Protein AF-G1CWB4-F1 (afdb_monomer_lite)

InterPro domains:
  IPR009069 Cysteine alpha-hairpin motif superfamily [SSF47072] (39-81)
  IPR010625 CHCH [PF06747] (40-72)
  IPR039870 Cytochrome oxidase assembly factor 4-like [PTHR13639] (19-81)

Organism: Tigriopus californicus (NCBI:txid6832)

Foldseek 3Di:
DDDPPDPPPPPPPDDDPPDDPDPVRVPDDPVLNVCVVLVLNVLVVLLVVCCVVPVDVVSSPVSVVVSVVSVVVSVVVVVVPVPPDDDPPPDDD

Sequence (93 aa):
MTDPHGRTTRRRASDQGQGAPDDDDQDLDLVERSLKASGCLELHYQVQACMVDHKDWRKCREPVQAFRECIQAHQNRKSSDPSTHGPISGATQ

Structure (mmCIF, N/CA/C/O backbone):
data_AF-G1CWB4-F1
#
_entry.id   AF-G1CWB4-F1
#
loop_
_atom_site.group_PDB
_atom_site.id
_atom_site.type_symbol
_atom_site.label_atom_id
_atom_site.label_alt_id
_atom_site.label_comp_id
_atom_site.label_asym_id
_atom_site.label_entity_id
_atom_site.label_seq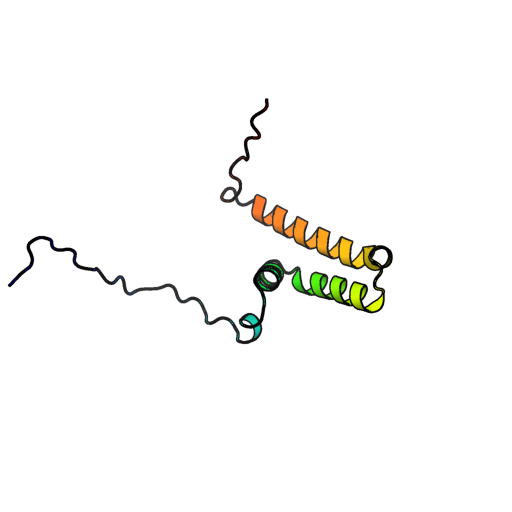_id
_atom_site.pdbx_PDB_ins_code
_atom_site.Cartn_x
_atom_site.Cartn_y
_atom_site.Cartn_z
_atom_site.occupancy
_atom_site.B_iso_or_equiv
_atom_site.auth_seq_id
_atom_site.auth_comp_id
_atom_site.auth_asym_id
_atom_site.auth_atom_id
_atom_site.pdbx_PDB_model_num
ATOM 1 N N . MET A 1 1 ? 10.005 -15.012 60.079 1.00 43.03 1 MET A N 1
ATOM 2 C CA . MET A 1 1 ? 10.928 -13.896 59.786 1.00 43.03 1 MET A CA 1
ATOM 3 C C . MET A 1 1 ? 10.278 -13.083 58.673 1.00 43.03 1 MET A C 1
ATOM 5 O O . MET A 1 1 ? 10.363 -13.481 57.522 1.00 43.03 1 MET A O 1
ATOM 9 N N . THR A 1 2 ? 9.475 -12.077 59.015 1.00 53.41 2 THR A N 1
ATOM 10 C CA . THR A 1 2 ? 8.610 -11.335 58.076 1.00 53.41 2 THR A CA 1
ATOM 11 C C . THR A 1 2 ? 9.146 -9.920 57.892 1.00 53.41 2 THR A C 1
ATOM 13 O O . THR A 1 2 ? 9.410 -9.242 58.881 1.00 53.41 2 THR A O 1
ATOM 16 N N . ASP A 1 3 ? 9.320 -9.504 56.640 1.00 52.16 3 ASP A N 1
ATOM 17 C CA . ASP A 1 3 ? 9.814 -8.180 56.252 1.00 52.16 3 ASP A CA 1
ATOM 18 C C . ASP A 1 3 ? 8.784 -7.070 56.586 1.00 52.16 3 ASP A C 1
ATOM 20 O O . ASP A 1 3 ? 7.600 -7.239 56.273 1.00 52.16 3 ASP A O 1
ATOM 24 N N . PRO A 1 4 ? 9.183 -5.955 57.234 1.00 67.12 4 PRO A N 1
ATOM 25 C CA . PRO A 1 4 ? 8.269 -4.907 57.702 1.00 67.12 4 PRO A CA 1
ATOM 26 C C . PRO A 1 4 ? 7.733 -3.970 56.603 1.00 67.12 4 PRO A C 1
ATOM 28 O O . PRO A 1 4 ? 6.875 -3.138 56.897 1.00 67.12 4 PRO A O 1
ATOM 31 N N . HIS A 1 5 ? 8.152 -4.110 55.339 1.00 60.97 5 HIS A N 1
ATOM 32 C CA . HIS A 1 5 ? 7.598 -3.357 54.208 1.00 60.97 5 HIS A CA 1
ATOM 33 C C . HIS A 1 5 ? 6.913 -4.286 53.204 1.00 60.97 5 HIS A C 1
ATOM 35 O O . HIS A 1 5 ? 7.311 -4.384 52.044 1.00 60.97 5 HIS A O 1
ATOM 41 N N . GLY A 1 6 ? 5.845 -4.949 53.657 1.00 58.16 6 GLY A N 1
ATOM 42 C CA . GLY A 1 6 ? 5.042 -5.911 52.899 1.00 58.16 6 GLY A CA 1
ATOM 43 C C . GLY A 1 6 ? 4.534 -5.420 51.537 1.00 58.16 6 GLY A C 1
ATOM 44 O O . GLY A 1 6 ? 3.363 -5.083 51.380 1.00 58.16 6 GLY A O 1
ATOM 45 N N . ARG A 1 7 ? 5.387 -5.478 50.511 1.00 60.72 7 ARG A N 1
ATOM 46 C CA . ARG A 1 7 ? 4.993 -5.431 49.104 1.00 60.72 7 ARG A CA 1
ATOM 47 C C . ARG A 1 7 ? 4.777 -6.862 48.631 1.00 60.72 7 ARG A C 1
ATOM 49 O O . ARG A 1 7 ? 5.604 -7.454 47.943 1.00 60.72 7 ARG A O 1
ATOM 56 N N . THR A 1 8 ? 3.643 -7.428 49.019 1.00 62.00 8 THR A N 1
ATOM 57 C CA . THR A 1 8 ? 3.126 -8.642 48.394 1.00 62.00 8 THR A CA 1
ATOM 58 C C . THR A 1 8 ? 2.817 -8.329 46.934 1.00 62.00 8 THR A C 1
ATOM 60 O O . THR A 1 8 ? 1.908 -7.567 46.605 1.00 62.00 8 THR A O 1
ATOM 63 N N . THR A 1 9 ? 3.590 -8.909 46.020 1.00 58.78 9 THR A N 1
ATOM 64 C CA . THR A 1 9 ? 3.224 -8.962 44.608 1.00 58.78 9 THR A CA 1
ATOM 65 C C . THR A 1 9 ? 1.979 -9.835 44.492 1.00 58.78 9 THR A C 1
ATOM 67 O O . THR A 1 9 ? 2.049 -11.061 44.419 1.00 58.78 9 THR A O 1
ATOM 70 N N . ARG A 1 10 ? 0.793 -9.215 44.493 1.00 59.06 10 ARG A N 1
ATOM 71 C CA . ARG A 1 10 ? -0.428 -9.901 44.069 1.00 59.06 10 ARG A CA 1
ATOM 72 C C . ARG A 1 10 ? -0.253 -10.195 42.580 1.00 59.06 10 ARG A C 1
ATOM 74 O O . ARG A 1 10 ? -0.579 -9.359 41.742 1.00 59.06 10 ARG A O 1
ATOM 81 N N . ARG A 1 11 ? 0.305 -11.366 42.246 1.00 58.34 11 ARG A N 1
ATOM 82 C CA . ARG A 1 11 ? 0.198 -11.948 40.905 1.00 58.34 11 ARG A CA 1
ATOM 83 C C . ARG A 1 11 ? -1.292 -12.022 40.596 1.00 58.34 11 ARG A C 1
ATOM 85 O O . ARG A 1 11 ? -1.989 -12.903 41.094 1.00 58.34 11 ARG A O 1
ATOM 92 N N . ARG A 1 12 ? -1.798 -11.065 39.823 1.00 55.00 12 ARG A N 1
ATOM 93 C CA . ARG A 1 12 ? -3.123 -11.160 39.222 1.00 55.00 12 ARG A CA 1
ATOM 94 C C . ARG A 1 12 ? -2.962 -12.080 38.016 1.00 55.00 12 ARG A C 1
ATOM 96 O O . ARG A 1 12 ? -2.764 -11.636 36.896 1.00 55.00 12 ARG A O 1
ATOM 103 N N . ALA A 1 13 ? -2.945 -13.378 38.300 1.00 55.09 13 ALA A N 1
ATOM 104 C CA . ALA A 1 13 ? -3.365 -14.370 37.333 1.00 55.09 13 ALA A CA 1
ATOM 105 C C . ALA A 1 13 ? -4.848 -14.098 37.068 1.00 55.09 13 ALA A C 1
ATOM 107 O O . ALA A 1 13 ? -5.647 -14.189 37.997 1.00 55.09 13 ALA A O 1
ATOM 108 N N . SER A 1 14 ? -5.151 -13.606 35.870 1.00 54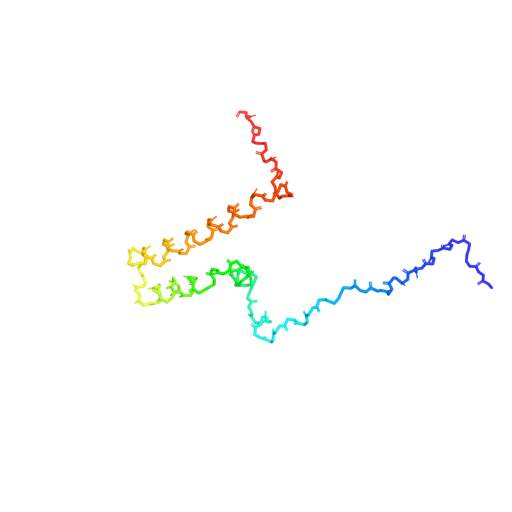.09 14 SER A N 1
ATOM 109 C CA . SER A 1 14 ? -6.369 -13.880 35.106 1.00 54.09 14 SER A CA 1
ATOM 110 C C . SER A 1 14 ? -6.428 -12.933 33.913 1.00 54.09 14 SER A C 1
ATOM 112 O O . SER A 1 14 ? -6.509 -11.719 34.089 1.00 54.09 14 SER A O 1
ATOM 114 N N . ASP A 1 15 ? -6.464 -13.557 32.739 1.00 56.28 15 ASP A N 1
ATOM 115 C CA . ASP A 1 15 ? -7.337 -13.159 31.639 1.00 56.28 15 ASP A CA 1
ATOM 116 C C . ASP A 1 15 ? -6.971 -11.877 30.886 1.00 56.28 15 ASP A C 1
ATOM 118 O O . ASP A 1 15 ? -7.556 -10.827 31.114 1.00 56.28 15 ASP A O 1
ATOM 122 N N . GLN A 1 16 ? -6.036 -11.992 29.940 1.00 51.50 16 GLN A N 1
ATOM 123 C CA . GLN A 1 16 ? -6.304 -11.574 28.560 1.00 51.50 16 GLN A CA 1
ATOM 124 C C . GLN A 1 16 ? -5.634 -12.598 27.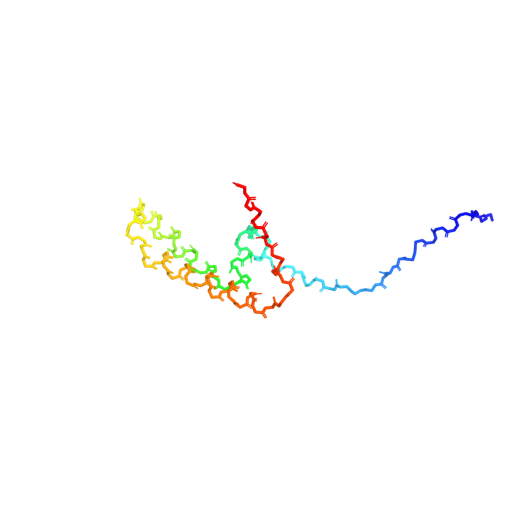647 1.00 51.50 16 GLN A C 1
ATOM 126 O O . GLN A 1 16 ? -4.417 -12.615 27.489 1.00 51.50 16 GLN A O 1
ATOM 131 N N . GLY A 1 17 ? -6.431 -13.518 27.109 1.00 54.16 17 GLY A N 1
ATOM 132 C CA . GLY A 1 17 ? -6.013 -14.327 25.977 1.00 54.16 17 GLY A CA 1
ATOM 133 C C . GLY A 1 17 ? -5.924 -13.429 24.751 1.00 54.16 17 GLY A C 1
ATOM 134 O O . GLY A 1 17 ? -6.921 -13.230 24.063 1.00 54.16 17 GLY A O 1
ATOM 135 N N . GLN A 1 18 ? -4.744 -12.881 24.469 1.00 52.72 18 GLN A N 1
ATOM 136 C CA . GLN A 1 18 ? -4.417 -12.548 23.091 1.00 52.72 18 GLN A CA 1
ATOM 137 C C . GLN A 1 18 ? -4.355 -13.876 22.333 1.00 52.72 18 GLN A C 1
ATOM 139 O O . GLN A 1 18 ? -3.494 -14.711 22.616 1.00 52.72 18 GLN A O 1
ATOM 144 N N . GLY A 1 19 ? -5.312 -14.089 21.424 1.00 55.41 19 GLY A N 1
ATOM 145 C CA . GLY A 1 19 ? -5.226 -15.164 20.444 1.00 55.41 19 GLY A CA 1
ATOM 146 C C . GLY A 1 19 ? -3.840 -15.125 19.818 1.00 55.41 19 GLY A C 1
ATOM 147 O O . GLY A 1 19 ? -3.348 -14.040 19.494 1.00 55.41 19 GLY A O 1
ATOM 148 N N . ALA A 1 20 ? -3.188 -16.286 19.750 1.00 58.72 20 ALA A N 1
ATOM 149 C CA . ALA A 1 20 ? -1.916 -16.396 19.061 1.00 58.72 20 ALA A CA 1
ATOM 150 C C . ALA A 1 20 ? -2.093 -15.747 17.678 1.00 58.72 20 ALA A C 1
ATOM 152 O O . ALA A 1 20 ? -3.097 -16.053 17.025 1.00 58.72 20 ALA A O 1
ATOM 153 N N . PRO A 1 21 ? -1.220 -14.802 17.278 1.00 60.91 21 PRO A N 1
ATOM 154 C CA . PRO A 1 21 ? -1.248 -14.310 15.912 1.00 60.91 21 PRO A CA 1
ATOM 155 C C . PRO A 1 21 ? -1.212 -15.533 15.001 1.00 60.91 21 PRO A C 1
ATOM 157 O O . PRO A 1 21 ? -0.476 -16.485 15.277 1.00 60.91 21 PRO A O 1
ATOM 160 N N . ASP A 1 22 ? -2.070 -15.533 13.985 1.00 65.81 22 ASP A N 1
ATOM 161 C CA . ASP A 1 22 ? -1.983 -16.539 12.938 1.00 65.81 22 ASP A CA 1
ATOM 162 C C . ASP A 1 22 ? -0.546 -16.522 12.389 1.00 65.81 22 ASP A C 1
ATOM 164 O O . ASP A 1 22 ? 0.103 -15.471 12.409 1.00 65.81 22 ASP A O 1
ATOM 168 N N . ASP A 1 23 ? -0.008 -17.671 11.984 1.00 68.94 23 ASP A N 1
ATOM 169 C CA . ASP A 1 23 ? 1.394 -17.757 11.553 1.00 68.94 23 ASP A CA 1
ATOM 170 C C . ASP A 1 23 ? 1.669 -16.767 10.399 1.00 68.94 23 ASP A C 1
ATOM 172 O O . ASP A 1 23 ? 2.704 -16.103 10.392 1.00 68.94 23 ASP A O 1
ATOM 176 N N . ASP A 1 24 ? 0.661 -16.529 9.544 1.00 69.25 24 ASP A N 1
ATOM 177 C CA . ASP A 1 24 ? 0.660 -15.524 8.470 1.00 69.25 24 ASP A CA 1
ATOM 178 C C . A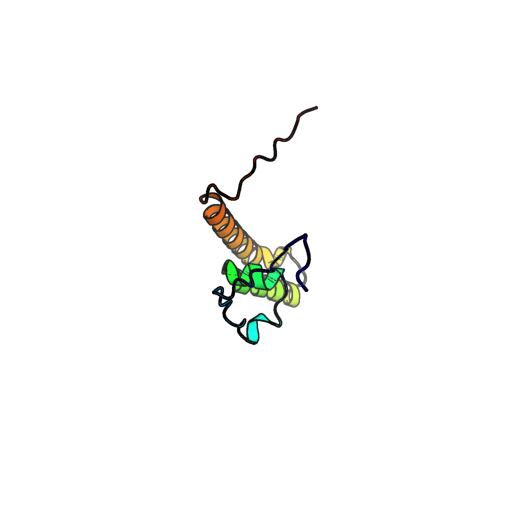SP A 1 24 ? 0.746 -14.056 8.959 1.00 69.25 24 ASP A C 1
ATOM 180 O O . ASP A 1 24 ? 1.116 -13.165 8.197 1.00 69.25 24 ASP A O 1
ATOM 184 N N . ASP A 1 25 ? 0.397 -13.745 10.213 1.00 75.81 25 ASP A N 1
ATOM 185 C CA . ASP A 1 25 ? 0.478 -12.387 10.784 1.00 75.81 25 ASP A CA 1
ATOM 186 C C . ASP A 1 25 ? 1.843 -12.060 11.411 1.00 75.81 25 ASP A C 1
ATOM 188 O O . ASP A 1 25 ? 2.125 -10.888 11.708 1.00 75.81 25 ASP A O 1
ATOM 192 N N . GLN A 1 26 ? 2.686 -13.073 11.640 1.00 80.06 26 GLN A N 1
ATOM 193 C CA . GLN A 1 26 ? 4.007 -12.881 12.244 1.00 80.06 26 GLN A CA 1
ATOM 194 C C . GLN A 1 26 ? 4.992 -12.205 11.283 1.00 80.06 26 GLN A C 1
ATOM 196 O O . GLN A 1 26 ? 5.817 -11.403 11.730 1.00 80.06 26 GLN A O 1
ATOM 201 N N . ASP A 1 27 ? 4.847 -12.460 9.982 1.00 86.88 27 ASP A N 1
ATOM 202 C CA . ASP A 1 27 ? 5.736 -11.937 8.939 1.00 86.88 27 ASP A CA 1
ATOM 203 C C . ASP A 1 27 ? 5.373 -10.520 8.475 1.00 86.88 27 ASP A C 1
ATOM 205 O O . ASP A 1 27 ? 6.202 -9.827 7.884 1.00 86.88 27 ASP A O 1
ATOM 209 N N . LEU A 1 28 ? 4.156 -10.057 8.774 1.00 91.25 28 LEU A N 1
ATOM 210 C CA . LEU A 1 28 ? 3.696 -8.732 8.367 1.00 91.25 28 LEU A CA 1
ATOM 211 C C . LEU A 1 28 ? 4.421 -7.628 9.137 1.00 91.25 28 LEU A C 1
ATOM 213 O O . LEU A 1 28 ? 4.622 -7.705 10.355 1.00 91.25 28 LEU A O 1
ATOM 217 N N . ASP A 1 29 ? 4.752 -6.531 8.462 1.00 93.38 29 ASP A N 1
ATOM 218 C CA . ASP A 1 29 ? 5.288 -5.360 9.150 1.00 93.38 29 ASP A CA 1
ATOM 219 C C . ASP A 1 29 ? 4.192 -4.572 9.916 1.00 93.38 29 ASP A C 1
ATOM 221 O O . ASP A 1 29 ? 3.006 -4.916 9.946 1.00 93.38 29 ASP A O 1
ATOM 225 N N . LEU A 1 30 ? 4.579 -3.512 10.638 1.00 93.38 30 LEU A N 1
ATOM 226 C CA . LEU A 1 30 ? 3.622 -2.685 11.393 1.00 93.38 30 LEU A CA 1
ATOM 227 C C . LEU A 1 30 ? 2.579 -1.996 10.496 1.00 93.38 30 LEU A C 1
ATOM 229 O O . LEU A 1 30 ? 1.430 -1.827 10.913 1.00 93.38 30 LEU A O 1
ATOM 233 N N . VAL A 1 31 ? 2.975 -1.579 9.296 1.00 93.75 31 VAL A N 1
ATOM 234 C CA . VAL A 1 31 ? 2.103 -0.937 8.313 1.00 93.75 31 VAL A CA 1
ATOM 235 C C . VAL A 1 31 ? 1.155 -1.973 7.725 1.00 93.75 31 VAL A C 1
ATOM 237 O O . VAL A 1 31 ? -0.052 -1.746 7.739 1.00 93.75 31 VAL A O 1
ATOM 240 N N . GLU A 1 32 ? 1.659 -3.125 7.297 1.00 94.94 32 GLU A N 1
ATOM 241 C CA . GLU A 1 32 ? 0.852 -4.209 6.738 1.00 94.94 32 GLU A CA 1
ATOM 242 C C . GLU A 1 32 ? -0.177 -4.731 7.741 1.00 94.94 32 GLU A C 1
ATOM 244 O O . G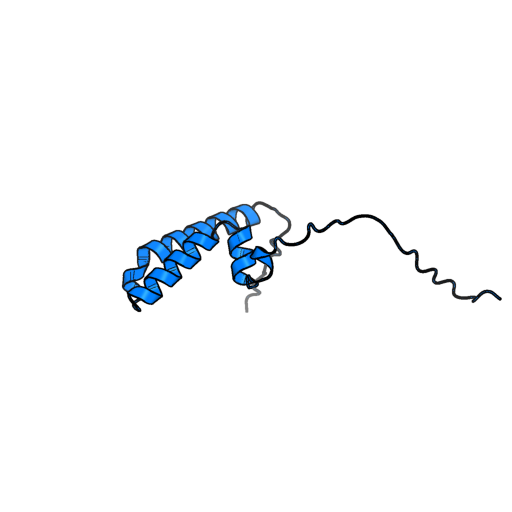LU A 1 32 ? -1.352 -4.846 7.396 1.00 94.94 32 GLU A O 1
ATOM 249 N N . ARG A 1 33 ? 0.195 -4.920 9.016 1.00 94.56 33 ARG A N 1
ATOM 250 C CA . ARG A 1 33 ? -0.771 -5.273 10.074 1.00 94.56 33 ARG A CA 1
ATOM 251 C C . ARG A 1 33 ? -1.872 -4.225 10.242 1.00 94.56 33 ARG A C 1
ATOM 253 O O . ARG A 1 33 ? -3.044 -4.570 10.381 1.00 94.56 33 ARG A O 1
ATOM 260 N N . SER A 1 34 ? -1.521 -2.939 10.210 1.00 92.50 34 SER A N 1
ATOM 261 C CA . SER A 1 34 ? -2.495 -1.838 10.290 1.00 92.50 34 SER A CA 1
ATOM 262 C C . SER A 1 34 ? -3.422 -1.803 9.067 1.00 92.50 34 SER A C 1
ATOM 264 O O . SER A 1 34 ? -4.634 -1.584 9.176 1.00 92.50 34 SER A O 1
ATOM 266 N N . LEU A 1 35 ? -2.876 -2.073 7.883 1.00 95.50 35 LEU A N 1
ATOM 267 C CA . LEU A 1 35 ? -3.636 -2.152 6.640 1.00 95.50 35 LEU A CA 1
ATOM 268 C C . LEU A 1 35 ? -4.540 -3.390 6.596 1.00 95.50 35 LEU A C 1
ATOM 270 O O . LEU A 1 35 ? -5.673 -3.285 6.124 1.00 95.50 35 LEU A O 1
ATOM 274 N N . LYS A 1 36 ? -4.099 -4.524 7.155 1.00 94.56 36 LYS A N 1
ATOM 275 C CA . LYS A 1 36 ? -4.914 -5.735 7.332 1.00 94.56 36 LYS A CA 1
ATOM 276 C C . LYS A 1 36 ? -6.089 -5.456 8.263 1.00 94.56 36 LYS A C 1
ATOM 278 O O . LYS A 1 36 ? -7.233 -5.691 7.888 1.00 94.56 36 LYS A O 1
ATOM 283 N N . ALA A 1 37 ? -5.826 -4.846 9.421 1.00 91.81 37 ALA A N 1
ATOM 284 C CA . ALA A 1 37 ? -6.855 -4.472 10.392 1.00 91.81 37 ALA A CA 1
ATOM 285 C C . ALA A 1 37 ? -7.876 -3.456 9.842 1.00 91.81 37 ALA A C 1
ATOM 287 O O . ALA A 1 37 ? -9.047 -3.492 10.214 1.00 91.81 37 ALA A O 1
ATOM 288 N N . SER A 1 38 ? -7.454 -2.557 8.947 1.00 94.31 38 SER A N 1
ATOM 289 C CA . SER A 1 38 ? -8.341 -1.574 8.304 1.00 94.31 38 SER A CA 1
ATOM 290 C C . SER A 1 38 ? -9.054 -2.086 7.046 1.00 94.31 38 SER A C 1
ATOM 292 O O . SER A 1 38 ? -9.954 -1.403 6.552 1.00 94.31 38 SER A O 1
ATOM 294 N N . GLY A 1 39 ? -8.686 -3.270 6.540 1.00 96.00 39 GLY A N 1
ATOM 295 C CA . GLY A 1 39 ? -9.220 -3.846 5.301 1.00 96.00 39 GLY A CA 1
ATOM 296 C C . GLY A 1 39 ? -8.663 -3.218 4.017 1.00 96.00 39 GLY A C 1
ATOM 297 O O . GLY A 1 39 ? -9.218 -3.436 2.945 1.00 96.00 39 GLY A O 1
ATOM 298 N N . CYS A 1 40 ? -7.583 -2.438 4.104 1.00 97.69 40 CYS A N 1
ATOM 299 C CA . CYS A 1 40 ? -6.985 -1.731 2.966 1.00 97.69 40 CYS A CA 1
ATOM 300 C C . CYS A 1 40 ? -5.721 -2.415 2.406 1.00 97.69 40 CYS A C 1
ATOM 302 O O . CYS A 1 40 ? -5.098 -1.870 1.495 1.00 97.69 40 CYS A O 1
ATOM 304 N N . LEU A 1 41 ? -5.331 -3.583 2.935 1.00 96.75 41 LEU A N 1
ATOM 305 C CA . LEU A 1 41 ? -4.095 -4.282 2.553 1.00 96.75 41 LEU A CA 1
ATOM 306 C C . LEU A 1 41 ? -4.068 -4.709 1.076 1.00 96.75 41 LEU A C 1
ATOM 308 O O . LEU A 1 41 ? -3.073 -4.500 0.396 1.00 96.75 41 LEU A O 1
ATOM 312 N N . GLU A 1 42 ? -5.174 -5.216 0.538 1.00 97.00 42 GLU A N 1
ATOM 313 C CA . GLU A 1 42 ? -5.232 -5.633 -0.872 1.00 97.00 42 GLU A CA 1
ATOM 314 C C . GLU A 1 42 ? -4.987 -4.456 -1.834 1.00 97.00 42 GLU A C 1
ATOM 316 O O . GLU A 1 42 ? -4.233 -4.547 -2.800 1.00 97.00 42 GLU A O 1
ATOM 321 N N . LEU A 1 43 ? -5.577 -3.296 -1.532 1.00 97.94 43 LEU A N 1
ATOM 322 C CA . LEU A 1 43 ? -5.377 -2.074 -2.314 1.00 97.94 43 LEU A CA 1
ATOM 323 C C . LEU A 1 43 ? -3.930 -1.570 -2.224 1.00 97.94 43 LEU A C 1
ATOM 325 O O . LEU A 1 43 ? -3.417 -0.999 -3.184 1.00 97.94 43 LEU A O 1
ATOM 329 N N . HIS A 1 44 ? -3.255 -1.806 -1.097 1.00 97.69 44 HIS A N 1
ATOM 330 C CA . HIS A 1 44 ? -1.831 -1.522 -0.962 1.00 97.69 44 HIS A CA 1
ATOM 331 C C . HIS A 1 44 ? -0.993 -2.374 -1.922 1.00 97.69 44 HIS A C 1
ATOM 333 O O . HIS A 1 44 ? -0.166 -1.821 -2.651 1.00 97.69 44 HIS A O 1
ATOM 339 N N . TYR A 1 45 ? -1.251 -3.683 -1.993 1.00 97.44 45 TYR A N 1
ATOM 340 C CA . TYR A 1 45 ? -0.550 -4.568 -2.926 1.00 97.44 45 TYR A CA 1
ATOM 341 C C . TYR A 1 45 ? -0.845 -4.235 -4.391 1.00 97.44 45 TYR A C 1
ATOM 343 O O . TYR A 1 45 ? 0.071 -4.257 -5.210 1.00 97.44 45 TYR A O 1
ATOM 351 N N . GLN A 1 46 ? -2.062 -3.806 -4.732 1.00 97.88 46 GLN A N 1
ATOM 352 C CA . GLN A 1 46 ? -2.368 -3.321 -6.085 1.00 97.88 46 GLN A CA 1
ATOM 353 C C . GLN A 1 46 ? -1.554 -2.077 -6.469 1.00 97.88 46 GLN A C 1
ATOM 355 O O . GLN A 1 46 ? -1.072 -1.965 -7.600 1.00 97.88 46 GLN A O 1
ATOM 360 N N . VAL A 1 47 ? -1.355 -1.144 -5.532 1.00 97.75 47 VAL A N 1
ATOM 361 C CA . VAL A 1 47 ? -0.476 0.013 -5.761 1.00 97.75 47 VAL A CA 1
ATOM 362 C C . VAL A 1 47 ? 0.966 -0.445 -5.972 1.00 97.75 47 VAL A C 1
ATOM 364 O O . VAL A 1 47 ? 1.612 0.024 -6.911 1.00 97.75 47 VAL A O 1
ATOM 367 N N . GLN A 1 48 ? 1.470 -1.365 -5.143 1.00 97.75 48 GLN A N 1
ATOM 368 C CA . GLN A 1 48 ? 2.820 -1.910 -5.298 1.00 97.75 48 GLN A CA 1
ATOM 369 C C . GLN A 1 48 ? 3.001 -2.601 -6.657 1.00 97.75 48 GLN A C 1
ATOM 371 O O . GLN A 1 48 ? 3.954 -2.281 -7.366 1.00 97.75 48 GLN A O 1
ATOM 376 N N . ALA A 1 49 ? 2.068 -3.473 -7.051 1.00 97.62 49 ALA A N 1
ATOM 377 C CA . ALA A 1 49 ? 2.085 -4.171 -8.336 1.00 97.62 49 ALA A CA 1
ATOM 378 C C . ALA A 1 49 ? 2.138 -3.179 -9.507 1.00 97.62 49 ALA A C 1
ATOM 380 O O . ALA A 1 49 ? 3.033 -3.250 -10.348 1.00 97.62 49 ALA A O 1
ATOM 381 N N . CYS A 1 50 ? 1.279 -2.155 -9.490 1.00 98.06 50 CYS A N 1
ATOM 382 C CA . CYS A 1 50 ? 1.297 -1.108 -10.508 1.00 98.06 50 CYS A CA 1
ATOM 383 C C . CYS A 1 50 ? 2.649 -0.374 -10.586 1.00 98.06 50 CYS A C 1
ATOM 385 O O . CYS A 1 50 ? 3.153 -0.088 -11.676 1.00 98.06 50 CYS A O 1
ATOM 387 N N . MET A 1 51 ? 3.267 -0.071 -9.440 1.00 97.31 51 MET A N 1
ATOM 388 C CA . MET A 1 51 ? 4.579 0.584 -9.402 1.00 97.31 51 MET A CA 1
ATOM 389 C C . MET A 1 51 ? 5.703 -0.337 -9.887 1.00 97.31 51 MET A C 1
ATOM 391 O O . MET A 1 51 ? 6.641 0.146 -10.523 1.00 97.31 51 MET A O 1
ATOM 395 N N . VAL A 1 52 ? 5.622 -1.643 -9.625 1.00 97.50 52 VAL A N 1
ATOM 396 C CA . VAL A 1 52 ? 6.579 -2.637 -10.134 1.00 97.50 52 VAL A CA 1
ATOM 397 C C . VAL A 1 52 ? 6.509 -2.713 -11.658 1.00 97.50 52 VAL A C 1
ATOM 399 O O . VAL A 1 52 ? 7.560 -2.617 -12.304 1.00 97.50 52 VAL A O 1
ATOM 402 N N . ASP A 1 53 ? 5.292 -2.793 -12.201 1.00 97.38 53 ASP A N 1
ATOM 403 C CA . ASP A 1 53 ? 5.017 -2.956 -13.630 1.00 97.38 53 ASP A CA 1
ATOM 404 C C . ASP A 1 53 ? 5.346 -1.699 -14.436 1.00 97.38 53 ASP A C 1
ATOM 406 O O . ASP A 1 53 ? 6.011 -1.751 -15.473 1.00 97.38 53 ASP A O 1
ATOM 410 N N . HIS A 1 54 ? 4.878 -0.541 -13.968 1.00 96.19 54 HIS A N 1
ATOM 411 C CA . HIS A 1 54 ? 4.964 0.697 -14.735 1.00 96.19 54 HIS A CA 1
ATOM 412 C C . HIS A 1 54 ? 6.120 1.599 -14.328 1.00 96.19 54 HIS A C 1
ATOM 414 O O . HIS A 1 54 ? 6.579 2.382 -15.162 1.00 96.19 54 HIS A O 1
ATOM 420 N N . LYS A 1 55 ? 6.557 1.537 -13.063 1.00 94.94 55 LYS A N 1
ATOM 421 C CA . LYS A 1 55 ? 7.569 2.435 -12.474 1.00 94.94 55 LYS A CA 1
ATOM 422 C C . LYS A 1 55 ? 7.269 3.924 -12.701 1.00 94.94 55 LYS A C 1
ATOM 424 O O . LYS A 1 55 ? 8.167 4.761 -12.701 1.00 94.94 55 LYS A O 1
ATOM 429 N N . ASP A 1 56 ? 5.995 4.252 -12.904 1.00 93.62 56 ASP A N 1
ATOM 430 C CA . ASP A 1 56 ? 5.501 5.596 -13.177 1.00 93.62 56 ASP A CA 1
ATOM 431 C C . ASP A 1 56 ? 4.200 5.809 -12.407 1.00 93.62 56 ASP A C 1
ATOM 433 O O . ASP A 1 56 ? 3.137 5.308 -12.779 1.00 93.62 56 ASP A O 1
ATOM 437 N N . TRP A 1 57 ? 4.282 6.593 -11.335 1.00 91.44 57 TRP A N 1
ATOM 438 C CA . TRP A 1 57 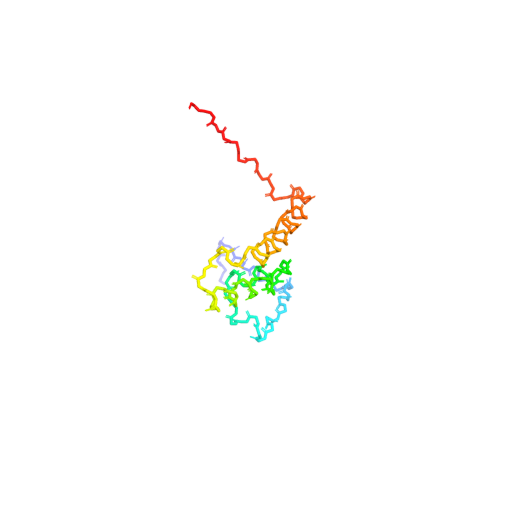? 3.152 6.855 -10.450 1.00 91.44 57 TRP A CA 1
ATOM 439 C C . TRP A 1 57 ? 1.966 7.512 -11.168 1.00 91.44 57 TRP A C 1
ATOM 441 O O . TRP A 1 57 ? 0.824 7.331 -10.744 1.00 91.44 57 TRP A O 1
ATOM 451 N N . ARG A 1 58 ? 2.199 8.222 -12.287 1.00 96.12 58 ARG A N 1
ATOM 452 C CA . ARG A 1 58 ? 1.124 8.831 -13.090 1.00 96.12 58 ARG A CA 1
ATOM 453 C C . ARG A 1 58 ? 0.216 7.779 -13.727 1.00 96.12 58 ARG A C 1
ATOM 455 O O . ARG A 1 58 ? -0.964 8.054 -13.930 1.00 96.12 58 ARG A O 1
ATOM 462 N N . LYS A 1 59 ? 0.742 6.583 -14.014 1.00 96.50 59 LYS A N 1
ATOM 463 C CA . LYS A 1 59 ? -0.032 5.444 -14.537 1.00 96.50 59 LYS A CA 1
ATOM 464 C C . LYS A 1 59 ? -0.791 4.694 -13.441 1.00 96.50 59 LYS A C 1
ATOM 466 O O . LYS A 1 59 ? -1.773 4.030 -13.737 1.00 96.50 59 LYS A O 1
ATOM 471 N N . CYS A 1 60 ? -0.406 4.878 -12.180 1.00 97.69 60 CYS A N 1
ATOM 472 C CA . CYS A 1 60 ? -1.010 4.218 -11.022 1.00 97.69 60 CYS A CA 1
ATOM 473 C C . CYS A 1 60 ? -2.091 5.048 -10.326 1.00 97.69 60 CYS A C 1
ATOM 475 O O . CYS A 1 60 ? -2.399 4.810 -9.161 1.00 97.69 60 CYS A O 1
ATOM 477 N N . ARG A 1 61 ? -2.681 6.034 -11.014 1.00 97.31 61 ARG A N 1
ATOM 478 C CA . ARG A 1 61 ? -3.662 6.944 -10.404 1.00 97.31 61 ARG A CA 1
ATOM 479 C C . ARG A 1 61 ? -4.886 6.215 -9.851 1.00 97.31 61 ARG A C 1
ATOM 481 O O . ARG A 1 61 ? -5.359 6.577 -8.781 1.00 97.31 61 ARG A O 1
ATOM 488 N N . GLU A 1 62 ? -5.382 5.213 -10.568 1.00 97.38 62 GLU A N 1
ATOM 489 C CA . GLU A 1 62 ? -6.562 4.440 -10.172 1.00 97.38 62 GLU A CA 1
ATOM 490 C C . GLU A 1 62 ? -6.343 3.634 -8.876 1.00 97.38 62 GLU A C 1
ATOM 492 O O . GLU A 1 62 ? -7.036 3.929 -7.898 1.00 97.38 62 GLU A O 1
ATOM 497 N N . PRO A 1 63 ? -5.354 2.716 -8.780 1.00 97.44 63 PRO A N 1
ATOM 498 C CA . PRO A 1 63 ? -5.127 1.966 -7.543 1.00 97.44 63 PRO A CA 1
ATOM 499 C C . PRO A 1 63 ? -4.744 2.879 -6.368 1.00 97.44 63 PRO A C 1
ATOM 501 O O . PRO A 1 63 ? -5.173 2.650 -5.238 1.00 97.44 63 PRO A O 1
ATOM 504 N N . VAL A 1 64 ? -4.001 3.968 -6.617 1.00 97.06 64 VAL A N 1
ATOM 505 C CA . VAL A 1 64 ? -3.643 4.943 -5.570 1.00 97.06 64 VAL A CA 1
ATOM 506 C C . VAL A 1 64 ? -4.875 5.683 -5.038 1.00 97.06 64 VAL A C 1
ATOM 508 O O . VAL A 1 64 ? -4.982 5.903 -3.830 1.00 97.06 64 VAL A O 1
ATOM 511 N N . GLN A 1 65 ? -5.813 6.066 -5.908 1.00 98.25 65 GLN A N 1
ATOM 512 C CA . GLN A 1 65 ? -7.046 6.730 -5.490 1.00 98.25 65 GLN A CA 1
ATOM 513 C C . GLN A 1 65 ? -7.924 5.788 -4.658 1.00 98.25 65 GLN A C 1
ATOM 515 O O . GLN A 1 65 ? -8.367 6.186 -3.581 1.00 98.25 65 GLN A O 1
ATOM 520 N N . ALA A 1 66 ? -8.111 4.544 -5.106 1.00 97.81 66 ALA A N 1
ATOM 521 C CA . ALA A 1 66 ? -8.886 3.544 -4.373 1.00 97.81 66 ALA A CA 1
ATOM 522 C C . ALA A 1 66 ? -8.288 3.271 -2.981 1.00 97.81 66 ALA A C 1
ATOM 524 O O . ALA A 1 66 ? -8.999 3.265 -1.973 1.00 97.81 66 ALA A O 1
ATOM 525 N N . PHE A 1 67 ? -6.960 3.136 -2.897 1.00 98.00 67 PHE A N 1
ATOM 526 C CA . PHE A 1 67 ? -6.262 2.976 -1.623 1.00 98.00 67 PHE A CA 1
ATOM 527 C C . PHE A 1 67 ? -6.488 4.166 -0.679 1.00 98.00 67 PHE A C 1
ATOM 529 O O . PHE A 1 67 ? -6.787 3.985 0.506 1.00 98.00 67 PHE A O 1
ATOM 536 N N . ARG A 1 68 ? -6.409 5.396 -1.205 1.00 97.44 68 ARG A N 1
ATOM 537 C CA . ARG A 1 68 ? -6.655 6.619 -0.431 1.00 97.44 68 ARG A CA 1
ATOM 538 C C . ARG A 1 68 ? -8.077 6.669 0.125 1.00 97.44 68 ARG A C 1
ATOM 540 O O . ARG A 1 68 ? -8.256 7.002 1.295 1.00 97.44 68 ARG A O 1
ATOM 547 N N . GLU A 1 69 ? -9.070 6.339 -0.694 1.00 97.88 69 GLU A N 1
ATOM 548 C CA . GLU A 1 69 ? -10.479 6.313 -0.291 1.00 97.88 69 GLU A CA 1
ATOM 549 C C . GLU A 1 69 ? -10.734 5.283 0.814 1.00 97.88 69 GLU A C 1
ATOM 551 O O . GLU A 1 69 ? -11.409 5.596 1.796 1.00 97.88 69 GLU A O 1
ATOM 556 N N . CYS A 1 70 ? -10.125 4.096 0.722 1.00 97.75 70 CYS A N 1
ATOM 557 C CA . CYS A 1 70 ? -10.219 3.076 1.768 1.00 97.75 70 CYS A CA 1
ATOM 558 C C . CYS A 1 70 ? -9.695 3.586 3.118 1.00 97.75 70 CYS A C 1
ATOM 560 O O . CYS A 1 70 ? -10.385 3.498 4.141 1.00 97.75 70 CYS A O 1
ATOM 562 N N . ILE A 1 71 ? -8.498 4.180 3.115 1.00 95.94 71 ILE A N 1
ATOM 563 C CA . ILE A 1 71 ? -7.871 4.723 4.323 1.00 95.94 71 ILE A CA 1
ATOM 564 C C . ILE A 1 71 ? -8.717 5.850 4.923 1.00 95.94 71 ILE A C 1
ATOM 566 O O . ILE A 1 71 ? -8.917 5.880 6.138 1.00 95.94 71 ILE A O 1
ATOM 570 N N . GLN A 1 72 ? -9.226 6.765 4.095 1.00 96.25 72 GLN A N 1
ATOM 571 C CA . GLN A 1 72 ? -10.093 7.852 4.556 1.00 96.25 72 GLN A CA 1
ATOM 572 C C . GLN A 1 72 ? -11.372 7.301 5.183 1.00 96.25 72 GLN A C 1
ATOM 574 O O . GLN A 1 72 ? -11.705 7.659 6.307 1.00 96.25 72 GLN A O 1
ATOM 579 N N . ALA A 1 73 ? -12.039 6.351 4.526 1.00 94.75 73 ALA A N 1
ATOM 580 C CA . ALA A 1 73 ? -13.232 5.722 5.077 1.00 94.75 73 ALA A CA 1
ATOM 581 C C . ALA A 1 73 ? -12.956 5.061 6.442 1.00 94.75 73 ALA A C 1
ATOM 583 O O . ALA A 1 73 ? -13.772 5.172 7.358 1.00 94.75 73 ALA A O 1
ATOM 584 N N . HIS A 1 74 ? -11.798 4.416 6.613 1.00 93.38 74 HIS A N 1
ATOM 585 C CA . HIS A 1 74 ? -11.384 3.854 7.900 1.00 93.38 74 HIS A CA 1
ATOM 586 C C . HIS A 1 74 ? -11.116 4.932 8.964 1.00 93.38 74 HIS A C 1
ATOM 588 O O . HIS A 1 74 ? -11.579 4.798 10.098 1.00 93.38 74 HIS A O 1
ATOM 594 N N . GLN A 1 75 ? -10.426 6.022 8.612 1.00 91.31 75 GLN A N 1
ATOM 595 C CA . GLN A 1 75 ? -10.185 7.142 9.529 1.00 91.31 75 GLN A CA 1
ATOM 596 C C . GLN A 1 75 ? -11.493 7.801 9.973 1.00 91.31 75 GLN A C 1
ATOM 598 O O . GLN A 1 75 ? -11.673 8.040 11.164 1.00 91.31 75 GLN A O 1
ATOM 603 N N . ASN A 1 76 ? -12.439 8.010 9.055 1.00 90.75 76 ASN A N 1
ATOM 604 C CA . ASN A 1 76 ? -13.748 8.575 9.371 1.00 90.75 76 ASN A CA 1
ATOM 605 C C . ASN A 1 76 ? -14.529 7.690 10.358 1.00 90.75 76 ASN A C 1
ATOM 607 O O . ASN A 1 76 ? -15.074 8.203 11.335 1.00 90.75 76 ASN A O 1
ATOM 611 N N . ARG A 1 77 ? -14.516 6.362 10.166 1.00 85.25 77 ARG A N 1
ATOM 612 C CA . ARG A 1 77 ? -15.113 5.402 11.118 1.00 85.25 77 ARG A CA 1
ATOM 613 C C . ARG A 1 77 ? -14.445 5.449 12.495 1.00 85.25 77 ARG A C 1
ATOM 615 O O . ARG A 1 77 ? -15.126 5.347 13.508 1.00 85.25 77 ARG A O 1
ATOM 622 N N . LYS A 1 78 ? -13.122 5.630 12.544 1.00 80.75 78 LYS A N 1
ATOM 623 C CA . LYS A 1 78 ? -12.377 5.754 13.805 1.00 80.75 78 LYS A CA 1
ATOM 624 C C . LYS A 1 78 ? -12.604 7.105 14.492 1.00 80.75 78 LYS A C 1
ATOM 626 O O . LYS A 1 78 ? -12.588 7.167 15.712 1.00 80.75 78 LYS A O 1
ATOM 631 N N . SER A 1 79 ? -12.860 8.164 13.724 1.00 69.56 79 SER A N 1
ATOM 632 C CA . SER A 1 79 ? -13.117 9.512 14.246 1.00 69.56 79 SER A CA 1
ATOM 633 C C . SER A 1 79 ? -14.511 9.709 14.843 1.00 69.56 79 SER A C 1
ATOM 635 O O . SER A 1 79 ? -14.699 10.603 15.664 1.00 69.56 79 SER A O 1
ATOM 637 N N . SER A 1 80 ? -15.487 8.865 14.478 1.00 60.28 80 SER A N 1
ATOM 638 C CA . SER A 1 80 ? -16.796 8.838 15.145 1.00 60.28 80 SER A CA 1
ATOM 639 C C . SER A 1 80 ? -16.767 8.154 16.517 1.00 60.28 80 SER A C 1
ATOM 641 O O . SER A 1 80 ? -17.769 8.199 17.225 1.00 60.28 80 SER A O 1
ATOM 643 N N . ASP A 1 81 ? -15.644 7.534 16.899 1.00 52.47 81 ASP A N 1
ATOM 644 C CA . ASP A 1 81 ? -15.373 7.160 18.287 1.00 52.47 81 ASP A CA 1
ATOM 645 C C . ASP A 1 81 ? -14.777 8.387 19.008 1.00 52.47 81 ASP A C 1
ATOM 647 O O . ASP A 1 81 ? -13.650 8.799 18.696 1.00 52.47 81 ASP A O 1
ATOM 651 N N . PRO A 1 82 ? -15.501 9.001 19.965 1.00 55.34 82 PRO A N 1
ATOM 652 C CA . PRO A 1 82 ? -15.072 10.230 20.634 1.00 55.34 82 PRO A CA 1
ATOM 653 C C . PRO A 1 82 ? -13.790 10.072 21.474 1.00 55.34 82 PRO A C 1
ATOM 655 O O . PRO A 1 82 ? -13.311 11.055 22.036 1.00 55.34 82 PRO A O 1
ATOM 658 N N . SER A 1 83 ? -13.200 8.875 21.558 1.00 56.25 83 SER A N 1
ATOM 659 C CA . SER A 1 83 ? -12.047 8.596 22.419 1.00 56.25 83 SER A CA 1
ATOM 660 C C . SER A 1 83 ? -10.667 8.869 21.790 1.00 56.25 83 SER A C 1
ATOM 662 O O . SER A 1 83 ? -9.676 8.806 22.513 1.00 56.25 83 SER A O 1
ATOM 664 N N . THR A 1 84 ? -10.544 9.166 20.482 1.00 56.81 84 THR A N 1
ATOM 665 C CA . THR A 1 84 ? -9.214 9.277 19.809 1.00 56.81 84 THR A CA 1
ATOM 666 C C . THR A 1 84 ? -8.849 10.681 19.291 1.00 56.81 84 THR A C 1
ATOM 668 O O . THR A 1 84 ? -7.748 10.884 18.783 1.00 56.81 84 THR A O 1
ATOM 671 N N . HIS A 1 85 ? -9.698 11.696 19.467 1.00 56.19 85 HIS A N 1
ATOM 672 C CA . HIS A 1 85 ? -9.381 13.070 19.051 1.00 56.19 85 HIS A CA 1
ATOM 673 C C . HIS A 1 85 ? -9.135 13.987 20.250 1.00 56.19 85 HIS A C 1
ATOM 675 O O . HIS A 1 85 ? -10.023 14.697 20.710 1.00 56.19 85 HIS A O 1
ATOM 681 N N . GLY A 1 86 ? -7.893 14.012 20.738 1.00 48.94 86 GLY A N 1
ATOM 682 C CA . GLY A 1 86 ? -7.411 15.185 21.464 1.00 48.94 86 GLY A CA 1
ATOM 683 C C . GLY A 1 86 ? -7.295 16.364 20.485 1.00 48.94 86 GLY A C 1
ATOM 684 O O . GLY A 1 86 ? -6.797 16.163 19.372 1.00 48.94 86 GLY A O 1
ATOM 685 N N . PRO A 1 87 ? -7.745 17.581 20.836 1.00 56.03 87 PRO A N 1
ATOM 686 C CA . PRO A 1 87 ? -7.549 18.735 19.976 1.00 56.03 87 PRO A CA 1
ATOM 687 C C . PRO A 1 87 ? -6.051 19.046 19.923 1.00 56.03 87 PRO A C 1
ATOM 689 O O . PRO A 1 87 ? -5.445 19.426 20.924 1.00 56.03 87 PRO A O 1
ATOM 692 N N . ILE A 1 88 ? -5.442 18.919 18.745 1.00 57.19 88 ILE A N 1
ATOM 693 C CA . ILE A 1 88 ? -4.221 19.667 18.436 1.00 57.19 88 ILE A CA 1
ATOM 694 C C . ILE A 1 88 ? -4.636 21.133 18.309 1.00 57.19 88 ILE A C 1
ATOM 696 O O . ILE A 1 88 ? -4.931 21.627 17.224 1.00 57.19 88 ILE A O 1
ATOM 700 N N . SER A 1 89 ? -4.719 21.814 19.453 1.00 49.09 89 SER A N 1
ATOM 701 C CA . SER A 1 89 ? -4.762 23.269 19.523 1.00 49.09 89 SER A CA 1
ATOM 702 C C . SER A 1 89 ? -3.473 23.800 18.904 1.00 49.09 89 SER A C 1
ATOM 704 O O . SER A 1 89 ? -2.435 23.869 19.560 1.00 49.09 89 SER A O 1
ATOM 706 N N . GLY A 1 90 ? -3.535 24.152 17.622 1.00 46.47 90 GLY A N 1
ATOM 707 C CA . GLY A 1 90 ? -2.549 25.019 16.999 1.00 46.47 90 GLY A CA 1
ATOM 708 C C . GLY A 1 90 ? -2.633 26.387 17.665 1.00 46.47 90 GLY A C 1
ATOM 709 O O . GLY A 1 90 ? -3.521 27.178 17.355 1.00 46.47 90 GLY A O 1
ATOM 710 N N . ALA A 1 91 ? -1.739 26.638 18.620 1.00 50.91 91 ALA A N 1
ATOM 711 C CA . ALA A 1 91 ? -1.500 27.963 19.155 1.00 50.91 91 ALA A CA 1
ATOM 712 C C . ALA A 1 91 ? -0.927 28.840 18.034 1.00 50.91 91 ALA A C 1
ATOM 714 O O . ALA A 1 91 ? 0.169 28.603 17.529 1.00 50.91 91 ALA A O 1
ATOM 715 N N . THR A 1 92 ? -1.725 29.828 17.647 1.00 50.53 92 THR A N 1
ATOM 716 C CA . THR A 1 92 ? -1.303 31.049 16.962 1.00 50.53 92 THR A CA 1
ATOM 717 C C . THR A 1 92 ? -0.054 31.639 17.615 1.00 50.53 92 THR A C 1
ATOM 719 O O . THR A 1 92 ? -0.004 31.696 18.842 1.00 50.53 92 THR A O 1
ATOM 722 N N . GLN A 1 93 ? 0.886 32.134 16.806 1.00 47.44 93 GLN A N 1
ATOM 723 C CA . GLN A 1 93 ? 1.608 33.393 17.032 1.00 47.44 93 GLN A CA 1
ATOM 724 C C . GLN A 1 93 ? 1.914 34.015 15.672 1.00 47.44 93 GLN A C 1
ATOM 726 O O . GLN A 1 93 ? 2.510 33.304 14.834 1.00 47.44 93 GLN A O 1
#

pLDDT: mean 78.61, std 19.5, range [43.03, 98.25]

Radius of gyration: 22.7 Å; chains: 1; bounding box: 28×51×74 Å

Secondary structure (DSSP, 8-state):
---SS-------------PPPPHHHHS--HHHHHHHHHT-HHHHHHHHHHHHHH--TTTTHHHHHHHHHHHHHHHHHHHTSTTS---------